Protein AF-A0A075I0N1-F1 (afdb_monomer_lite)

Sequence (46 aa):
MSMLTKSCSFCNRPIAKGSGTMLAKNDGTVLWSCSSKCKKSSCSKT

Organism: NCBI:txid1456355

InterPro domains:
  IPR000988 Large ribosomal subunit protein eL24-related, N-terminal [PF01246] (3-44)
  IPR038630 Ribosomal protein L24e/L24 superfamily [G3DSA:2.30.170.20] (3-46)

Structure (mmCIF, N/CA/C/O backbone):
data_AF-A0A075I0N1-F1
#
_entry.id   AF-A0A075I0N1-F1
#
loop_
_atom_site.group_PDB
_atom_site.id
_atom_site.type_symbol
_atom_site.label_atom_id
_atom_site.label_alt_id
_atom_site.label_comp_id
_atom_site.label_asym_id
_atom_site.label_entity_id
_atom_site.label_seq_id
_atom_site.pdbx_PDB_ins_code
_atom_site.Cartn_x
_atom_site.Cartn_y
_atom_site.Cartn_z
_atom_site.occupancy
_atom_site.B_iso_or_equiv
_atom_site.auth_seq_id
_atom_site.auth_comp_id
_atom_site.auth_asym_id
_atom_site.auth_atom_id
_atom_site.pdbx_PDB_model_num
ATOM 1 N N . MET A 1 1 ? -11.096 -5.107 -20.738 1.00 41.75 1 MET A N 1
ATOM 2 C CA . MET A 1 1 ? -10.305 -5.934 -19.800 1.00 41.75 1 MET A CA 1
ATOM 3 C C . MET A 1 1 ? -10.402 -5.326 -18.412 1.00 41.75 1 MET A C 1
ATOM 5 O O . MET A 1 1 ? -10.065 -4.162 -18.247 1.00 41.75 1 MET A O 1
ATOM 9 N N . SER A 1 2 ? -10.954 -6.068 -17.452 1.00 44.31 2 SER A N 1
ATOM 10 C CA . SER A 1 2 ? -11.398 -5.564 -16.145 1.00 44.31 2 SER A CA 1
ATOM 11 C C . SER A 1 2 ? -10.230 -5.121 -15.256 1.00 44.31 2 SER A C 1
ATOM 13 O O . SER A 1 2 ? -9.670 -5.879 -14.451 1.00 44.31 2 SER A O 1
ATOM 15 N N . MET A 1 3 ? -9.854 -3.858 -15.424 1.00 49.47 3 MET A N 1
ATOM 16 C CA . MET A 1 3 ? -8.964 -3.106 -14.555 1.00 49.47 3 MET A CA 1
ATOM 17 C C . MET A 1 3 ? -9.693 -2.819 -13.235 1.00 49.47 3 MET A C 1
ATOM 19 O O . MET A 1 3 ? -10.305 -1.773 -13.068 1.00 49.47 3 MET A O 1
ATOM 23 N N . LEU A 1 4 ? -9.623 -3.740 -12.264 1.00 57.88 4 LEU A N 1
ATOM 24 C CA . LEU A 1 4 ? -9.833 -3.381 -10.854 1.00 57.88 4 LEU A CA 1
ATOM 25 C C . LEU A 1 4 ? -8.654 -2.502 -10.400 1.00 57.88 4 LEU A C 1
ATOM 27 O O . LEU A 1 4 ? -7.806 -2.935 -9.626 1.00 57.88 4 LEU A O 1
ATOM 31 N N .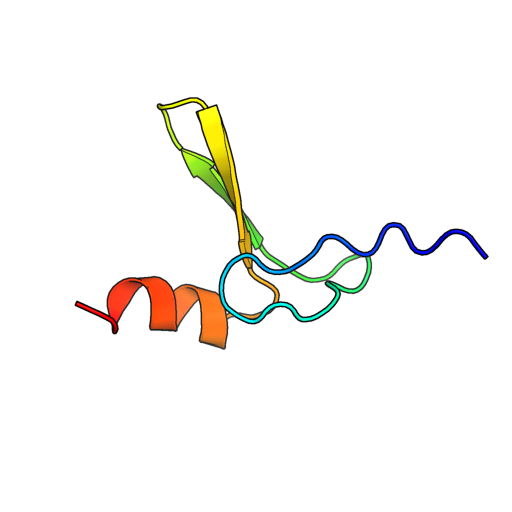 THR A 1 5 ? -8.562 -1.285 -10.924 1.00 62.53 5 THR A N 1
ATOM 32 C CA . THR A 1 5 ? -7.621 -0.272 -10.454 1.00 62.53 5 THR A CA 1
ATOM 33 C C . THR A 1 5 ? -8.197 0.316 -9.181 1.00 62.53 5 THR A C 1
ATOM 35 O O . THR A 1 5 ? -9.187 1.045 -9.214 1.00 62.53 5 THR A O 1
ATOM 38 N N . LYS A 1 6 ? -7.624 -0.045 -8.033 1.00 70.69 6 LYS A N 1
ATOM 39 C CA . LYS A 1 6 ? -7.932 0.644 -6.778 1.00 70.69 6 LYS A CA 1
ATOM 40 C C . LYS A 1 6 ? -7.269 2.018 -6.815 1.00 70.69 6 LYS A C 1
ATOM 42 O O . LYS A 1 6 ? -6.094 2.122 -7.157 1.00 70.69 6 LYS A O 1
ATOM 47 N N . SER A 1 7 ? -8.021 3.066 -6.506 1.00 71.31 7 SER A N 1
ATOM 48 C CA . SER A 1 7 ? -7.498 4.430 -6.476 1.00 71.31 7 SER A CA 1
ATOM 49 C C . SER A 1 7 ? -6.672 4.638 -5.209 1.00 71.31 7 SER A C 1
ATOM 51 O O . SER A 1 7 ? -7.126 4.347 -4.105 1.00 71.31 7 SER A O 1
ATOM 53 N N . CYS A 1 8 ? -5.448 5.135 -5.366 1.00 77.19 8 CYS A N 1
ATOM 54 C CA . CYS A 1 8 ? -4.600 5.558 -4.256 1.00 77.19 8 CYS A CA 1
ATOM 55 C C . CYS A 1 8 ? -5.225 6.754 -3.532 1.00 77.19 8 CYS A C 1
ATOM 57 O O . CYS A 1 8 ? -5.369 7.816 -4.134 1.00 77.19 8 CYS A O 1
ATOM 59 N N . SER A 1 9 ? -5.501 6.632 -2.234 1.00 73.56 9 SER A N 1
ATOM 60 C CA . SER A 1 9 ? -6.132 7.694 -1.430 1.00 73.56 9 SER A CA 1
ATOM 61 C C . SER A 1 9 ? -5.243 8.928 -1.202 1.00 73.56 9 SER A C 1
ATOM 63 O O . SER A 1 9 ? -5.723 9.953 -0.740 1.00 73.56 9 SER A O 1
ATOM 65 N N . PHE A 1 10 ? -3.954 8.853 -1.548 1.00 73.25 10 PHE A N 1
ATOM 66 C CA . PHE A 1 10 ? -2.999 9.962 -1.406 1.00 73.25 10 PHE A CA 1
ATOM 67 C C . PHE A 1 10 ? -2.667 10.665 -2.720 1.00 73.25 10 PHE A C 1
ATOM 69 O O . PHE A 1 10 ? -2.375 11.855 -2.751 1.00 73.25 10 PHE A O 1
ATOM 76 N N . CYS A 1 11 ? -2.634 9.900 -3.804 1.00 71.56 11 CYS A N 1
ATOM 77 C CA . CYS A 1 11 ? -2.032 10.308 -5.062 1.00 71.56 11 CYS A CA 1
ATOM 78 C C . CYS A 1 11 ? -2.997 10.213 -6.243 1.00 71.56 11 CYS A C 1
ATOM 80 O O . CYS A 1 11 ? -2.611 10.562 -7.355 1.00 71.56 11 CYS A O 1
ATOM 82 N N . ASN A 1 12 ? -4.214 9.701 -6.012 1.00 72.75 12 ASN A N 1
ATOM 83 C CA . ASN A 1 12 ? -5.262 9.461 -7.008 1.00 72.75 12 ASN A CA 1
ATOM 84 C C . ASN A 1 12 ? -4.796 8.692 -8.254 1.00 72.75 12 ASN A C 1
ATOM 86 O O . ASN A 1 12 ? -5.459 8.688 -9.286 1.00 72.75 12 ASN A O 1
ATOM 90 N N . ARG A 1 13 ? -3.657 7.999 -8.163 1.00 76.62 13 ARG A N 1
ATOM 91 C CA . ARG A 1 13 ? -3.158 7.142 -9.233 1.00 76.62 13 ARG A CA 1
ATOM 92 C C . ARG A 1 13 ? -3.811 5.764 -9.151 1.00 76.62 13 ARG A C 1
ATOM 94 O O . ARG A 1 13 ? -4.032 5.269 -8.037 1.00 76.62 13 ARG A O 1
ATOM 101 N N . PRO A 1 14 ? -4.076 5.128 -10.302 1.00 75.94 14 PRO A N 1
ATOM 102 C CA . PRO A 1 14 ? -4.545 3.754 -10.339 1.00 75.94 14 PRO A CA 1
ATOM 103 C C . PRO A 1 14 ? -3.453 2.821 -9.809 1.00 75.94 14 PRO A C 1
ATOM 105 O O . PRO A 1 14 ? -2.302 2.872 -10.243 1.00 75.94 14 PRO A O 1
ATOM 108 N N . ILE A 1 15 ? -3.812 1.970 -8.853 1.00 77.12 15 ILE A N 1
ATOM 109 C CA . ILE A 1 15 ? -2.924 0.940 -8.323 1.00 77.12 15 ILE A CA 1
ATOM 110 C C . ILE A 1 15 ? -2.977 -0.262 -9.264 1.00 77.12 15 ILE A C 1
ATOM 112 O O . ILE A 1 15 ? -4.046 -0.832 -9.503 1.00 77.12 15 ILE A O 1
ATOM 116 N N . ALA A 1 16 ? -1.818 -0.626 -9.814 1.00 74.50 16 ALA A N 1
ATOM 117 C CA . ALA A 1 16 ? -1.665 -1.825 -10.626 1.00 74.50 16 ALA A CA 1
ATOM 118 C C . ALA A 1 16 ? -1.880 -3.086 -9.772 1.00 74.50 16 ALA A C 1
ATOM 120 O O . ALA A 1 16 ? -1.486 -3.138 -8.605 1.00 74.50 16 ALA A O 1
ATOM 121 N N . LYS A 1 17 ? -2.498 -4.120 -10.356 1.00 69.19 17 LYS A N 1
ATOM 122 C CA . LYS A 1 17 ? -2.715 -5.403 -9.671 1.00 69.19 17 LYS A CA 1
ATOM 123 C C . LYS A 1 17 ? -1.364 -6.012 -9.268 1.00 69.19 17 LYS A C 1
ATOM 125 O O . LYS A 1 17 ? -0.435 -6.018 -10.068 1.00 69.19 17 LYS A O 1
ATOM 130 N N . GLY A 1 18 ? -1.262 -6.500 -8.031 1.00 72.81 18 GLY A N 1
ATOM 131 C CA . GLY A 1 18 ? -0.021 -7.056 -7.470 1.00 72.81 18 GLY A CA 1
ATOM 132 C C . GLY A 1 18 ? 0.960 -6.016 -6.915 1.00 72.81 18 GLY A C 1
ATOM 133 O O . GLY A 1 18 ? 2.014 -6.385 -6.412 1.00 72.81 18 GLY A O 1
ATOM 134 N N . SER A 1 19 ? 0.626 -4.724 -6.975 1.00 70.75 19 SER A N 1
ATOM 135 C CA . SER A 1 19 ? 1.408 -3.640 -6.377 1.00 70.75 19 SER A CA 1
ATOM 136 C C . SER A 1 19 ? 0.563 -2.849 -5.383 1.00 70.75 19 SER A C 1
ATOM 138 O O . SER A 1 19 ? -0.648 -2.731 -5.536 1.00 70.75 19 SER A O 1
ATOM 140 N N . GLY A 1 20 ? 1.209 -2.277 -4.372 1.00 74.31 20 GLY A N 1
ATOM 141 C CA . GLY A 1 20 ? 0.567 -1.423 -3.377 1.00 74.31 20 GLY A CA 1
ATOM 142 C C . GLY A 1 20 ? 0.446 -2.059 -1.996 1.00 74.31 20 GLY A C 1
ATOM 143 O O . GLY A 1 20 ? 0.663 -3.250 -1.797 1.00 74.31 20 GLY A O 1
ATOM 144 N N . THR A 1 21 ? 0.147 -1.223 -1.011 1.00 78.50 21 THR A N 1
ATOM 145 C CA . THR A 1 21 ? -0.014 -1.627 0.387 1.00 78.50 21 THR A CA 1
ATOM 146 C C . THR A 1 21 ? -1.409 -1.243 0.843 1.00 78.50 21 THR A C 1
ATOM 148 O O . THR A 1 21 ? -1.823 -0.094 0.667 1.00 78.50 21 THR A O 1
ATOM 151 N N . MET A 1 22 ? -2.113 -2.205 1.428 1.00 83.38 22 MET A N 1
ATOM 152 C CA . MET A 1 22 ? -3.393 -1.984 2.081 1.00 83.38 22 MET A CA 1
ATOM 153 C C . MET A 1 22 ? -3.137 -1.743 3.569 1.00 83.38 22 MET A C 1
ATOM 155 O O . MET A 1 22 ? -2.465 -2.542 4.218 1.00 83.38 22 MET A O 1
ATOM 159 N N . LEU A 1 23 ? -3.643 -0.631 4.093 1.00 83.06 23 LEU A N 1
ATOM 160 C CA . LEU A 1 23 ? -3.602 -0.309 5.512 1.00 83.06 23 LEU A CA 1
ATOM 161 C C . LEU A 1 23 ? -5.035 -0.308 6.042 1.00 83.06 23 LEU A C 1
ATOM 163 O O . LEU A 1 23 ? -5.805 0.601 5.735 1.00 83.06 23 LEU A O 1
ATOM 167 N N . ALA A 1 24 ? -5.382 -1.337 6.807 1.00 87.50 24 ALA A N 1
ATOM 168 C CA . ALA A 1 24 ? -6.644 -1.405 7.529 1.00 87.50 24 ALA A CA 1
ATOM 169 C C . ALA A 1 24 ? -6.460 -0.759 8.906 1.00 87.50 24 ALA A C 1
ATOM 171 O O . ALA A 1 24 ? -5.567 -1.154 9.658 1.00 87.50 24 ALA A O 1
ATOM 172 N N . LYS A 1 25 ? -7.271 0.252 9.220 1.00 87.62 25 LYS A N 1
ATOM 173 C CA . LYS A 1 25 ? -7.295 0.863 10.550 1.00 87.62 25 LYS A CA 1
ATOM 174 C C . LYS A 1 25 ? -8.353 0.199 11.433 1.00 87.62 25 LYS A C 1
ATOM 176 O O . LYS A 1 25 ? -9.302 -0.396 10.928 1.00 87.62 25 LYS A O 1
ATOM 181 N N . ASN A 1 26 ? -8.217 0.357 12.749 1.00 91.25 26 ASN A N 1
ATOM 182 C CA . ASN A 1 26 ? -9.162 -0.192 13.727 1.00 91.25 26 ASN A CA 1
ATOM 183 C C . ASN A 1 26 ? -10.573 0.424 13.621 1.00 91.25 26 ASN A C 1
ATOM 185 O O . ASN A 1 26 ? -11.552 -0.208 13.990 1.00 91.25 26 ASN A O 1
ATOM 189 N N . ASP A 1 27 ? -10.685 1.636 13.074 1.00 89.62 27 ASP A N 1
ATOM 190 C CA . ASP A 1 27 ? -11.948 2.317 12.752 1.00 89.62 27 ASP A CA 1
ATOM 191 C C . ASP A 1 27 ? -12.669 1.758 11.506 1.00 89.62 27 ASP A C 1
ATOM 193 O O . ASP A 1 27 ? -13.739 2.238 11.145 1.00 89.62 27 ASP A O 1
ATOM 197 N N . GLY A 1 28 ? -12.101 0.753 10.830 1.00 87.69 28 GLY A N 1
ATOM 198 C CA . GLY A 1 28 ? -12.679 0.149 9.625 1.00 87.69 28 GLY A CA 1
ATOM 199 C C . GLY A 1 28 ? -12.314 0.867 8.323 1.00 87.69 28 GLY A C 1
ATOM 200 O O . GLY A 1 28 ? -12.623 0.371 7.238 1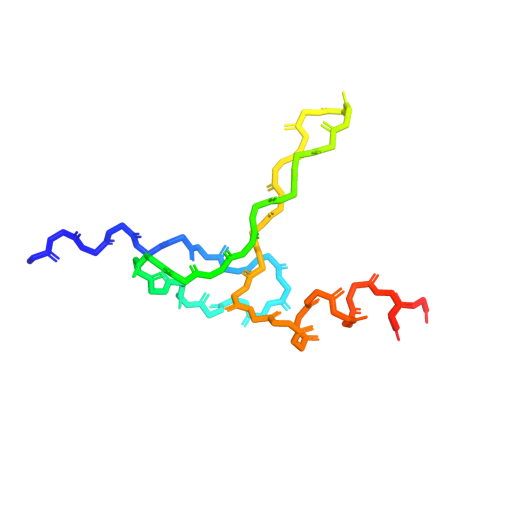.00 87.69 28 GLY A O 1
ATOM 201 N N . THR A 1 29 ? -11.601 1.996 8.384 1.00 86.81 29 THR A N 1
ATOM 202 C CA . THR A 1 29 ? -11.100 2.657 7.175 1.00 86.81 29 THR A CA 1
ATOM 203 C C . THR A 1 29 ? -9.969 1.845 6.546 1.00 86.81 29 THR A C 1
ATOM 205 O O . THR A 1 29 ? -8.974 1.520 7.199 1.00 86.81 29 THR A O 1
ATOM 208 N N . VAL A 1 30 ? -10.069 1.599 5.239 1.00 84.81 30 VAL A N 1
ATOM 209 C CA . VAL A 1 30 ? -9.013 0.961 4.446 1.00 84.81 30 VAL A CA 1
ATOM 210 C C . VAL A 1 30 ? -8.348 1.999 3.548 1.00 84.81 30 VAL A C 1
ATOM 212 O O . VAL A 1 30 ? -8.982 2.538 2.641 1.00 84.81 30 VAL A O 1
ATOM 215 N N . LEU A 1 31 ? -7.058 2.268 3.767 1.00 83.56 31 LEU A N 1
ATOM 216 C CA . LEU A 1 31 ? -6.260 3.102 2.868 1.00 83.56 31 LEU A CA 1
ATOM 217 C C . LEU A 1 31 ? -5.421 2.255 1.927 1.00 83.56 31 LEU A C 1
ATOM 219 O O . LEU A 1 31 ? -4.735 1.315 2.327 1.00 83.56 31 LEU A O 1
ATOM 223 N N . TRP A 1 32 ? -5.410 2.678 0.670 1.00 82.56 32 TRP A N 1
ATOM 224 C CA . TRP A 1 32 ? -4.626 2.060 -0.381 1.00 82.56 32 TRP A CA 1
ATOM 225 C C . TRP A 1 32 ? -3.477 2.975 -0.790 1.00 82.56 32 TRP A C 1
ATOM 227 O O . TRP A 1 32 ? -3.675 4.099 -1.256 1.00 82.56 32 TRP A O 1
ATOM 237 N N . SER A 1 33 ? -2.255 2.475 -0.632 1.00 79.75 33 SER A N 1
ATOM 238 C CA . SER A 1 33 ? -1.031 3.167 -1.034 1.00 79.75 33 SER A CA 1
ATOM 239 C C . SER A 1 33 ? -0.456 2.526 -2.289 1.00 79.75 33 SER A C 1
ATOM 241 O O . SER A 1 33 ? -0.228 1.321 -2.311 1.00 79.75 33 SER A O 1
ATOM 243 N N . CYS A 1 34 ? -0.172 3.316 -3.326 1.00 75.31 34 CYS A N 1
ATOM 244 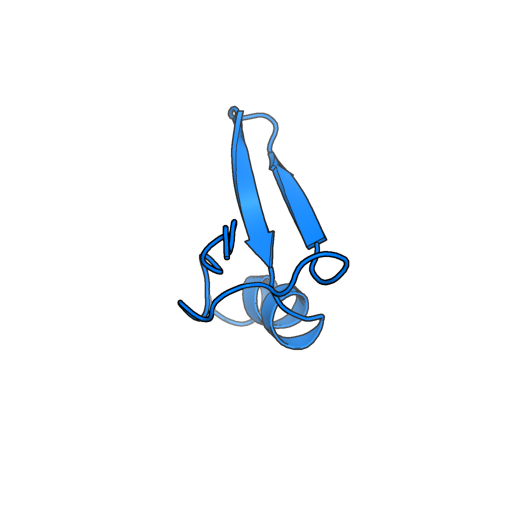C CA . CYS A 1 34 ? 0.379 2.787 -4.581 1.00 75.31 34 CYS A CA 1
ATOM 245 C C . CYS A 1 34 ? 1.876 2.440 -4.509 1.00 75.31 34 CYS A C 1
ATOM 247 O O . CYS A 1 34 ? 2.368 1.649 -5.306 1.00 75.31 34 CYS A O 1
ATOM 249 N N . SER A 1 35 ? 2.635 3.065 -3.606 1.00 72.69 35 SER A N 1
ATOM 250 C CA . SER A 1 35 ? 4.095 2.944 -3.541 1.00 72.69 35 SER A CA 1
ATOM 251 C C . SER A 1 35 ? 4.611 3.321 -2.155 1.00 72.69 35 SER A C 1
ATOM 253 O O . SER A 1 35 ? 3.973 4.084 -1.425 1.00 72.69 35 SER A O 1
ATOM 255 N N . SER A 1 36 ? 5.820 2.868 -1.824 1.00 70.38 36 SER A N 1
ATOM 256 C CA . SER A 1 36 ? 6.542 3.222 -0.592 1.00 70.38 36 S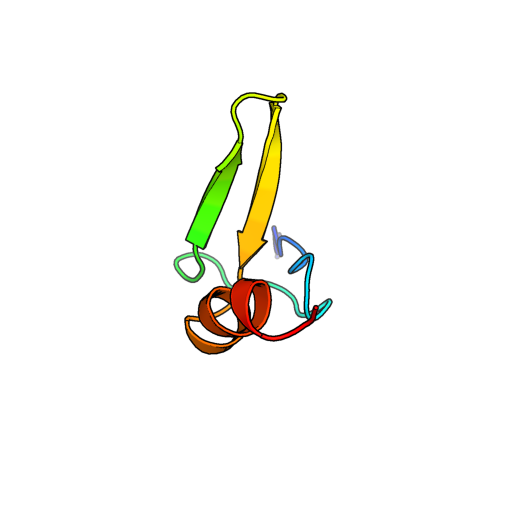ER A CA 1
ATOM 257 C C . SER A 1 36 ? 6.723 4.735 -0.417 1.00 70.38 36 SER A C 1
ATOM 259 O O . SER A 1 36 ? 6.743 5.220 0.709 1.00 70.38 36 SER A O 1
ATOM 261 N N . LYS A 1 37 ? 6.756 5.501 -1.512 1.00 68.62 37 LYS A N 1
ATOM 262 C CA . LYS A 1 37 ? 6.751 6.971 -1.496 1.00 68.62 37 LYS A CA 1
ATOM 263 C C . LYS A 1 37 ? 5.454 7.554 -0.918 1.00 68.62 37 LYS A C 1
ATOM 265 O O . LYS A 1 37 ? 5.533 8.443 -0.082 1.00 68.62 37 LYS A O 1
ATOM 270 N N . CYS A 1 38 ? 4.292 6.995 -1.278 1.00 70.12 38 CYS A N 1
ATOM 271 C CA . CYS A 1 38 ? 2.991 7.389 -0.716 1.00 70.12 38 CYS A CA 1
ATOM 272 C C . CYS A 1 38 ? 2.819 6.928 0.738 1.00 70.12 38 CYS A C 1
ATOM 274 O O . CYS A 1 38 ? 2.296 7.677 1.558 1.00 70.12 38 CYS A O 1
ATOM 276 N N . LYS A 1 39 ? 3.334 5.733 1.067 1.00 69.38 39 LYS A N 1
ATOM 277 C CA . LYS A 1 39 ? 3.390 5.221 2.446 1.00 69.38 39 LYS A CA 1
ATOM 278 C C . LYS A 1 39 ? 4.282 6.081 3.351 1.00 69.38 39 LYS A C 1
ATOM 280 O O . LYS A 1 39 ? 3.981 6.242 4.521 1.00 69.38 39 LYS A O 1
ATOM 285 N N . LYS A 1 40 ? 5.389 6.628 2.837 1.00 63.31 40 LYS A N 1
ATOM 286 C CA . LYS A 1 40 ? 6.261 7.536 3.603 1.00 63.31 40 LYS A CA 1
ATOM 287 C C . LYS A 1 40 ? 5.638 8.925 3.743 1.00 63.31 40 LYS A C 1
ATOM 289 O O . LYS A 1 40 ? 5.659 9.483 4.832 1.00 63.31 40 LYS A O 1
ATOM 294 N N . SER A 1 41 ? 5.010 9.448 2.687 1.00 59.50 41 SER A N 1
ATOM 295 C CA . SER A 1 41 ? 4.352 10.760 2.731 1.00 59.50 41 SER A CA 1
ATOM 296 C C . SER A 1 41 ? 3.085 10.811 3.585 1.00 59.50 41 SER A C 1
ATOM 298 O O . SER A 1 41 ? 2.673 11.910 3.936 1.00 59.50 41 SER A O 1
ATOM 300 N N . SER A 1 42 ? 2.484 9.675 3.967 1.00 57.28 42 SER A N 1
ATOM 301 C CA . SER A 1 42 ? 1.424 9.682 4.987 1.00 57.28 42 SER A CA 1
ATOM 302 C C . SER A 1 42 ? 1.929 10.121 6.368 1.00 57.28 42 SER A C 1
ATOM 304 O O . SER A 1 42 ? 1.115 10.450 7.216 1.00 57.28 42 SER A O 1
ATOM 306 N N . CYS A 1 43 ? 3.250 10.126 6.595 1.00 47.25 43 CYS A N 1
ATOM 307 C CA . CYS A 1 43 ? 3.888 10.625 7.817 1.00 47.25 43 CYS A CA 1
ATOM 308 C C . CYS A 1 43 ? 4.410 12.074 7.668 1.00 47.25 43 CYS A C 1
ATOM 310 O O . CYS A 1 43 ? 4.746 12.710 8.656 1.00 47.25 43 CYS A O 1
ATOM 312 N N . SER A 1 44 ? 4.506 12.607 6.440 1.00 44.44 44 SER A N 1
ATOM 313 C CA . SER A 1 44 ? 5.234 13.861 6.148 1.00 44.44 44 SER A CA 1
ATOM 314 C C . SER A 1 44 ? 4.349 15.055 5.778 1.00 44.44 44 SER A C 1
ATOM 316 O O . SER A 1 44 ? 4.876 16.085 5.369 1.00 44.44 44 SER A O 1
ATOM 318 N N . LYS A 1 45 ? 3.023 14.922 5.857 1.00 43.91 45 LYS A N 1
ATOM 319 C CA . LYS A 1 45 ? 2.083 16.039 5.690 1.00 43.91 45 LYS A CA 1
ATOM 320 C C . LYS A 1 45 ? 1.241 16.184 6.956 1.00 43.91 45 LYS A C 1
ATOM 322 O O . LYS A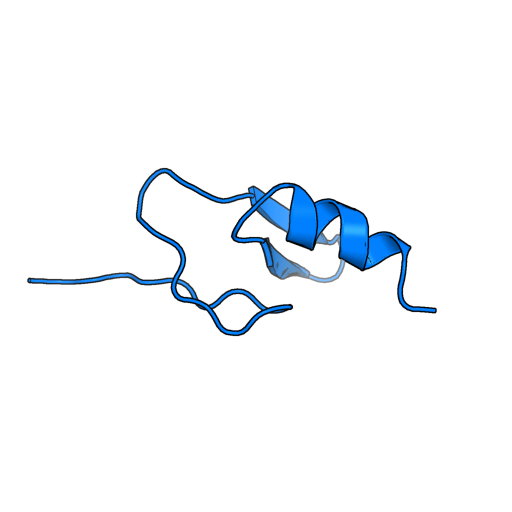 1 45 ? 0.074 15.801 6.961 1.00 43.91 45 LYS A O 1
ATOM 327 N N . THR A 1 46 ? 1.888 16.673 8.008 1.00 45.41 46 THR A N 1
ATOM 328 C CA . THR A 1 46 ? 1.236 17.509 9.021 1.00 45.41 46 THR A CA 1
ATOM 329 C C . THR A 1 46 ? 1.415 18.953 8.583 1.00 45.41 46 THR A C 1
ATOM 331 O O . THR A 1 46 ? 2.508 19.247 8.044 1.00 45.41 46 THR A O 1
#

Secondary structure (DSSP, 8-state):
-----EEPTTT-PEEPTT--EEEE-TTS-EEEESSHHHHHHTSS--

pLDDT: mean 70.68, std 13.4, range [41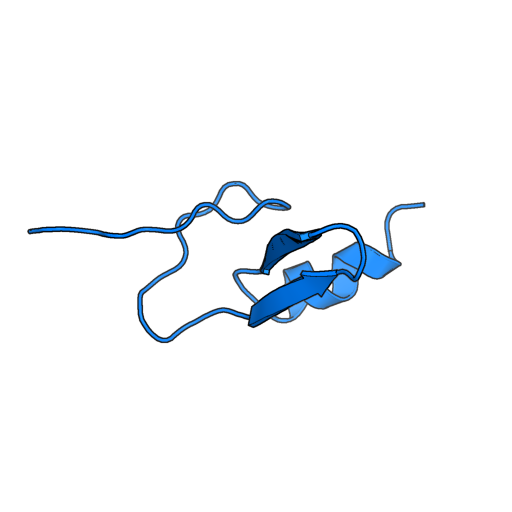.75, 91.25]

Foldseek 3Di:
DDQPFDQAPQPRDGAHPPAWDWDQDPVRDIGTGNDVVSVVVVVVDD

Radius of gyration: 11.1 Å; chains: 1; bounding box: 19×25×34 Å